Protein AF-A0A822Y0Z8-F1 (afdb_monomer_lite)

Radius of gyration: 15.2 Å; chains: 1; bounding box: 28×29×35 Å

Structure (mmCIF, N/CA/C/O backbone):
data_AF-A0A822Y0Z8-F1
#
_entry.id   AF-A0A822Y0Z8-F1
#
loop_
_atom_site.group_PDB
_atom_site.id
_atom_site.type_symbol
_atom_site.label_atom_id
_atom_site.label_alt_id
_atom_site.label_comp_id
_atom_site.label_asym_id
_atom_site.label_entity_id
_atom_site.label_seq_id
_atom_site.pdbx_PDB_ins_code
_atom_site.Cartn_x
_atom_site.Cartn_y
_atom_site.Cartn_z
_atom_site.occupancy
_atom_site.B_iso_or_equiv
_atom_site.auth_seq_id
_atom_site.auth_comp_id
_atom_site.auth_asym_id
_atom_site.auth_atom_id
_atom_site.pdbx_PDB_model_num
ATOM 1 N N . MET A 1 1 ? -3.758 6.962 -12.426 1.00 66.31 1 MET A N 1
ATOM 2 C CA . MET A 1 1 ? -3.250 8.274 -12.887 1.00 66.31 1 MET A CA 1
ATOM 3 C C . MET A 1 1 ? -3.317 9.242 -11.714 1.00 66.31 1 MET A C 1
ATOM 5 O O . MET A 1 1 ? -4.350 9.283 -11.061 1.00 66.31 1 MET A O 1
ATOM 9 N N . LEU A 1 2 ? -2.223 9.939 -11.406 1.00 84.25 2 LEU A N 1
ATOM 10 C CA . LEU A 1 2 ? -2.163 10.969 -10.360 1.00 84.25 2 LEU A CA 1
ATOM 11 C C . LEU A 1 2 ? -2.153 12.359 -11.019 1.00 84.25 2 LEU A C 1
ATOM 13 O O . LEU A 1 2 ? -1.629 12.510 -12.125 1.00 84.25 2 LEU A O 1
ATOM 17 N N . LEU A 1 3 ? -2.746 13.364 -10.367 1.00 85.06 3 LEU A N 1
ATOM 18 C CA . LEU A 1 3 ? -2.816 14.728 -10.903 1.00 85.06 3 LEU A CA 1
ATOM 19 C C . LEU A 1 3 ? -1.398 15.315 -11.022 1.00 85.06 3 LEU A C 1
ATOM 21 O O . LEU A 1 3 ? -0.645 15.300 -10.054 1.00 85.06 3 LEU A O 1
ATOM 25 N N . GLY A 1 4 ? -1.026 15.815 -12.203 1.00 89.94 4 GLY A N 1
ATOM 26 C CA . GLY A 1 4 ? 0.306 16.387 -12.448 1.00 89.94 4 GLY A CA 1
ATOM 27 C C . GLY A 1 4 ? 1.443 15.366 -12.579 1.00 89.94 4 GLY A C 1
ATOM 28 O O . GLY A 1 4 ? 2.602 15.764 -12.682 1.00 89.94 4 GLY A O 1
ATOM 29 N N . GLN A 1 5 ? 1.145 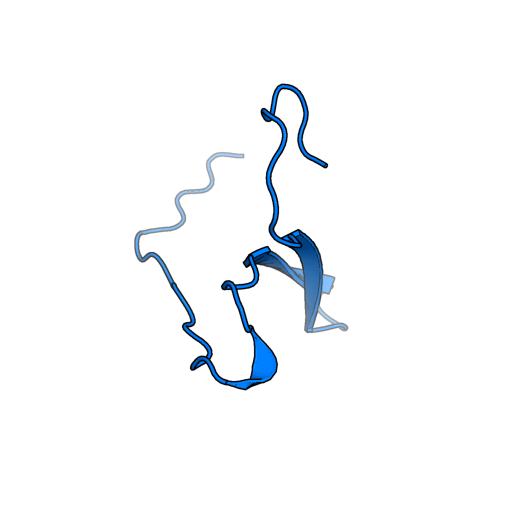14.063 -12.596 1.00 90.12 5 GLN A N 1
ATOM 30 C CA . GLN A 1 5 ? 2.170 13.045 -12.799 1.00 90.12 5 GLN A CA 1
ATOM 31 C C . GLN A 1 5 ? 2.616 13.012 -14.272 1.00 90.12 5 GLN A C 1
ATOM 33 O O . GLN A 1 5 ? 1.756 12.951 -15.156 1.00 90.12 5 GLN A O 1
ATOM 38 N N . PRO A 1 6 ? 3.932 13.002 -14.562 1.00 91.50 6 PRO A N 1
ATOM 39 C CA . PRO A 1 6 ? 4.424 12.747 -15.912 1.00 91.50 6 PRO A CA 1
ATOM 40 C C . PRO A 1 6 ? 4.001 11.354 -16.399 1.00 91.50 6 PRO A C 1
ATOM 42 O O . PRO A 1 6 ? 3.610 10.489 -15.613 1.00 91.50 6 PRO A O 1
ATOM 45 N N . SER A 1 7 ? 4.091 11.121 -17.710 1.00 90.94 7 SER A N 1
ATOM 46 C CA . SER A 1 7 ? 3.832 9.790 -18.262 1.00 90.94 7 SER A CA 1
ATOM 47 C C . SER A 1 7 ? 4.791 8.776 -17.639 1.00 90.94 7 SER A C 1
ATOM 49 O O . SER A 1 7 ? 6.007 8.942 -17.712 1.00 90.94 7 SER A O 1
ATOM 51 N N . VAL A 1 8 ? 4.235 7.722 -17.049 1.00 91.12 8 VAL A N 1
ATOM 52 C CA . VAL A 1 8 ? 4.984 6.605 -16.467 1.00 91.12 8 VAL A CA 1
ATOM 53 C C . VAL A 1 8 ? 4.609 5.310 -17.175 1.00 91.12 8 VAL A C 1
ATOM 55 O O . VAL A 1 8 ? 3.503 5.180 -17.693 1.00 91.12 8 VAL A O 1
ATOM 58 N N . ASN A 1 9 ? 5.535 4.357 -17.202 1.00 90.50 9 ASN A N 1
ATOM 59 C CA . ASN A 1 9 ? 5.387 3.061 -17.867 1.00 90.50 9 ASN A CA 1
ATOM 60 C C . ASN A 1 9 ? 5.199 1.897 -16.876 1.00 90.50 9 ASN A C 1
ATOM 62 O O . ASN A 1 9 ? 5.542 0.761 -17.189 1.00 90.50 9 ASN A O 1
ATOM 66 N N . PHE A 1 10 ? 4.670 2.182 -15.687 1.00 91.75 10 PHE A N 1
ATOM 67 C CA . PHE A 1 10 ? 4.323 1.190 -14.675 1.00 91.75 10 PHE A CA 1
ATOM 68 C C . PHE A 1 10 ? 2.875 1.373 -14.224 1.00 91.75 10 PHE A C 1
ATOM 70 O O . PHE A 1 10 ? 2.333 2.484 -14.247 1.00 91.75 10 PHE A O 1
ATOM 77 N N . ASN A 1 11 ? 2.253 0.281 -13.789 1.00 93.25 11 ASN A N 1
ATOM 78 C CA . ASN A 1 11 ? 0.927 0.339 -13.196 1.00 93.25 11 ASN A CA 1
ATOM 79 C C . ASN A 1 11 ? 1.028 0.763 -11.731 1.00 93.25 11 ASN A C 1
ATOM 81 O O . ASN A 1 11 ? 1.971 0.409 -11.021 1.00 93.25 11 ASN A O 1
ATOM 85 N N . GLN A 1 12 ? 0.034 1.519 -11.275 1.00 94.62 12 GLN A N 1
ATOM 86 C CA . GLN A 1 12 ? -0.084 1.915 -9.880 1.00 94.62 12 GLN A CA 1
ATOM 87 C C . GLN A 1 12 ? -1.540 1.873 -9.435 1.00 94.62 12 GLN A C 1
ATOM 89 O O . GLN A 1 12 ? -2.447 2.245 -10.186 1.00 94.62 12 GLN A O 1
ATOM 94 N N . TYR A 1 13 ? -1.741 1.453 -8.194 1.00 95.25 13 TYR A N 1
ATOM 95 C CA . TYR A 1 13 ? -3.039 1.188 -7.596 1.00 95.25 13 TYR A CA 1
ATOM 96 C C . TYR A 1 13 ? -3.107 1.861 -6.229 1.00 95.25 13 TYR A C 1
ATOM 98 O O . TYR A 1 13 ? -2.130 1.882 -5.483 1.00 95.25 13 TYR A O 1
ATOM 106 N N . GLY A 1 14 ? -4.271 2.401 -5.894 1.00 96.00 14 GLY A N 1
ATOM 107 C CA . GLY A 1 14 ? -4.561 2.931 -4.569 1.00 96.00 14 GLY A CA 1
ATOM 108 C C . GLY A 1 14 ? -5.946 2.481 -4.139 1.00 96.00 14 GLY A C 1
ATOM 109 O O . GLY A 1 14 ? -6.851 2.401 -4.972 1.00 96.00 14 GLY A O 1
ATOM 110 N N . GLY A 1 15 ? -6.107 2.167 -2.861 1.00 96.62 15 GLY A N 1
ATOM 111 C CA . GLY A 1 15 ? -7.371 1.656 -2.350 1.00 96.62 15 GLY A CA 1
ATOM 112 C C . GLY A 1 15 ? -7.370 1.481 -0.842 1.00 96.62 15 GLY A C 1
ATOM 113 O O . GLY A 1 15 ? -6.406 1.822 -0.160 1.00 96.62 15 GLY A O 1
ATOM 114 N N . TYR A 1 16 ? -8.471 0.938 -0.336 1.00 97.25 16 TYR A N 1
ATOM 115 C CA . TYR A 1 16 ? -8.656 0.631 1.074 1.00 97.25 16 TYR A CA 1
ATOM 116 C C . TYR A 1 16 ? -8.850 -0.870 1.251 1.00 97.25 16 TYR A C 1
ATOM 118 O O . TYR A 1 16 ? -9.569 -1.502 0.477 1.00 97.25 16 TYR A O 1
ATOM 126 N N . VAL A 1 17 ? -8.235 -1.424 2.290 1.00 97.19 17 VAL A N 1
ATOM 127 C CA . VAL A 1 17 ? -8.490 -2.785 2.762 1.00 97.19 17 VAL A CA 1
ATOM 128 C C . VAL A 1 17 ? -9.162 -2.677 4.123 1.00 97.19 17 VAL A C 1
ATOM 130 O O . VAL A 1 17 ? -8.577 -2.133 5.059 1.00 97.19 17 VAL A O 1
ATOM 133 N N . THR A 1 18 ? -10.395 -3.169 4.236 1.00 97.75 18 THR A N 1
ATOM 134 C CA . THR A 1 18 ? -11.092 -3.273 5.524 1.00 97.75 18 THR A CA 1
ATOM 135 C C . THR A 1 18 ? -10.349 -4.259 6.418 1.00 97.75 18 THR A C 1
ATOM 137 O O . THR A 1 18 ? -10.168 -5.416 6.046 1.00 97.75 18 THR A O 1
ATOM 140 N N . VAL A 1 19 ? -9.920 -3.795 7.590 1.00 96.88 19 VAL A N 1
ATOM 141 C CA . VAL A 1 19 ? -9.201 -4.608 8.587 1.00 96.88 19 VAL A CA 1
ATOM 142 C C . VAL A 1 19 ? -10.079 -4.965 9.781 1.00 96.88 19 VAL A C 1
ATOM 144 O O . VAL A 1 19 ? -9.847 -5.987 10.417 1.00 96.88 19 VAL A O 1
ATOM 147 N N . ASP A 1 20 ? -11.123 -4.174 10.039 1.00 97.12 20 ASP A N 1
ATOM 148 C CA . ASP A 1 20 ? -12.195 -4.508 10.974 1.00 97.12 20 ASP A CA 1
ATOM 149 C C . ASP A 1 20 ? -13.519 -3.945 10.445 1.00 97.12 20 ASP A C 1
ATOM 151 O O . ASP A 1 20 ? -13.752 -2.736 10.453 1.00 97.12 20 ASP A O 1
ATOM 155 N N . GLY A 1 21 ? -14.393 -4.829 9.961 1.00 96.19 21 GLY A N 1
ATOM 156 C CA . GLY A 1 21 ? -15.698 -4.434 9.431 1.00 96.19 21 GLY A CA 1
ATOM 157 C C . GLY A 1 21 ? -16.685 -3.971 10.505 1.00 96.19 21 GLY A C 1
ATOM 158 O O . GLY A 1 21 ? -17.550 -3.153 10.205 1.00 96.19 21 GLY A O 1
ATOM 159 N N . SER A 1 22 ? -16.546 -4.448 11.745 1.00 97.12 22 SER A N 1
ATOM 160 C CA . SER A 1 22 ? -17.436 -4.074 12.853 1.00 97.12 22 SER A CA 1
ATOM 161 C C . SER A 1 22 ? -17.072 -2.700 13.410 1.00 97.12 22 SER A C 1
ATOM 163 O O . SER A 1 22 ? -17.958 -1.897 13.696 1.00 97.12 22 SER A O 1
ATOM 165 N N . ALA A 1 23 ? -15.772 -2.412 13.526 1.00 96.25 23 ALA A N 1
ATOM 166 C CA . ALA A 1 23 ? -15.268 -1.100 13.934 1.00 96.25 23 ALA A CA 1
ATOM 167 C C . ALA A 1 23 ? -15.218 -0.078 12.780 1.00 96.25 23 ALA A C 1
ATOM 169 O O . AL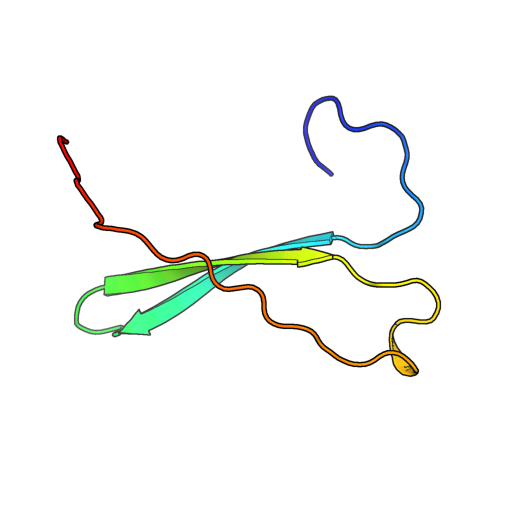A A 1 23 ? -14.954 1.103 13.009 1.00 96.25 23 ALA A O 1
ATOM 170 N N . GLY A 1 24 ? -15.450 -0.519 11.538 1.00 95.62 24 GLY A N 1
ATOM 171 C CA . GLY A 1 24 ? -15.377 0.321 10.341 1.00 95.62 24 GLY A CA 1
ATOM 172 C C . GLY A 1 24 ? -13.951 0.739 9.969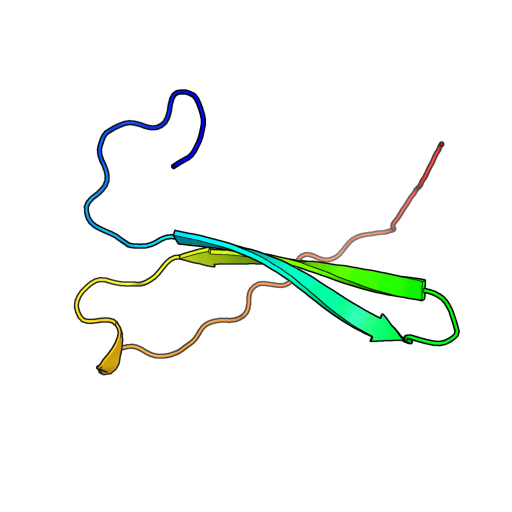 1.00 95.62 24 GLY A C 1
ATOM 173 O O . GLY A 1 24 ? -13.762 1.746 9.288 1.00 95.62 24 GLY A O 1
ATOM 174 N N . TRP A 1 25 ? -12.935 0.004 10.423 1.00 96.38 25 TRP A N 1
ATOM 175 C CA . TRP A 1 25 ? -11.538 0.334 10.162 1.00 96.38 25 TRP A CA 1
ATOM 176 C C . TRP A 1 25 ? -11.092 -0.198 8.807 1.00 96.38 25 TRP A C 1
ATOM 178 O O . TRP A 1 25 ? -11.236 -1.384 8.492 1.00 96.38 25 TRP A O 1
ATOM 188 N N . ALA A 1 26 ? -10.468 0.678 8.028 1.00 97.38 26 ALA A N 1
ATOM 189 C CA . ALA A 1 26 ? -9.822 0.326 6.778 1.00 97.38 26 ALA A CA 1
ATOM 190 C C . ALA A 1 26 ? -8.463 1.016 6.670 1.00 97.38 26 ALA A C 1
ATOM 192 O O . ALA A 1 26 ? -8.311 2.181 7.037 1.00 97.38 26 ALA A O 1
ATOM 193 N N . LEU A 1 27 ? -7.478 0.2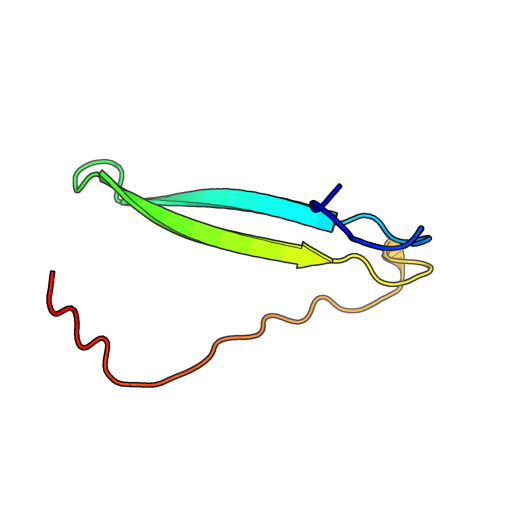89 6.147 1.00 96.00 27 LEU A N 1
ATOM 194 C CA . LEU A 1 27 ? -6.154 0.823 5.860 1.00 96.00 27 LEU A CA 1
ATOM 195 C C . LEU A 1 27 ? -6.074 1.213 4.392 1.00 96.00 27 LEU A C 1
ATOM 197 O O . LEU A 1 27 ? -6.414 0.423 3.511 1.00 96.00 27 LEU A O 1
ATOM 201 N N . PHE A 1 28 ? -5.602 2.427 4.136 1.00 95.94 28 PHE A N 1
ATOM 202 C CA . PHE A 1 28 ? -5.238 2.845 2.792 1.00 95.94 28 PHE A CA 1
ATOM 203 C C . PHE A 1 28 ? -3.922 2.180 2.366 1.00 95.94 28 PHE A C 1
ATOM 205 O O . PHE A 1 28 ? -2.987 2.091 3.165 1.00 95.94 28 PHE A O 1
ATOM 212 N N . TYR A 1 29 ? -3.825 1.772 1.101 1.00 96.69 29 TYR A N 1
ATOM 213 C CA . TYR A 1 29 ? -2.579 1.330 0.479 1.00 96.69 29 TYR A CA 1
ATOM 214 C C . TYR A 1 29 ? -2.312 2.075 -0.830 1.00 96.69 29 TYR A C 1
ATOM 216 O O . TYR A 1 29 ? -3.233 2.485 -1.540 1.00 96.69 29 TYR A O 1
ATOM 224 N N . TYR A 1 30 ? -1.029 2.177 -1.172 1.00 96.50 30 TYR A N 1
ATOM 225 C CA . TYR A 1 30 ? -0.546 2.609 -2.477 1.00 96.50 30 TYR A CA 1
ATOM 226 C C . TYR A 1 30 ? 0.481 1.593 -2.983 1.00 96.50 30 TYR A C 1
ATOM 228 O O . TYR A 1 30 ? 1.483 1.342 -2.315 1.00 96.50 30 TYR A O 1
ATOM 236 N N . PHE A 1 31 ? 0.210 0.979 -4.133 1.00 96.81 31 PHE A N 1
ATOM 237 C CA . PHE A 1 31 ? 1.027 -0.079 -4.724 1.00 96.81 31 PHE A CA 1
ATOM 238 C C . PHE A 1 31 ? 1.486 0.329 -6.123 1.00 96.81 31 PHE A C 1
ATOM 240 O O . PHE A 1 31 ? 0.682 0.784 -6.934 1.00 96.81 31 PHE A O 1
ATOM 247 N N . VAL A 1 32 ? 2.774 0.151 -6.403 1.00 96.00 32 VAL A N 1
ATOM 248 C CA . VAL A 1 32 ? 3.394 0.398 -7.708 1.00 96.00 32 VAL A CA 1
ATOM 249 C C . VAL A 1 32 ? 4.050 -0.887 -8.192 1.00 96.00 32 VAL A C 1
ATOM 251 O O . VAL A 1 32 ? 4.782 -1.536 -7.443 1.00 96.00 32 VAL A O 1
ATOM 254 N N . GLU A 1 33 ? 3.781 -1.264 -9.436 1.00 96.88 33 GLU A N 1
ATOM 255 C CA . GLU A 1 33 ? 4.395 -2.443 -10.039 1.00 96.88 33 GLU A CA 1
ATOM 256 C C . GLU A 1 33 ? 5.815 -2.138 -10.523 1.00 96.88 33 GLU A C 1
ATOM 258 O O . GLU A 1 33 ? 6.101 -1.070 -11.066 1.00 96.88 33 GLU A O 1
ATOM 263 N N . ALA A 1 34 ? 6.711 -3.108 -10.360 1.00 95.44 34 ALA A N 1
ATOM 264 C CA . ALA A 1 34 ? 8.015 -3.074 -11.003 1.00 95.44 34 ALA A CA 1
ATOM 265 C C . ALA A 1 34 ? 7.899 -3.468 -12.490 1.00 95.44 34 ALA A C 1
ATOM 267 O O . ALA A 1 34 ? 6.991 -4.217 -12.859 1.00 95.44 34 ALA A O 1
ATOM 268 N N . PRO A 1 35 ? 8.849 -3.062 -13.350 1.00 93.06 35 PRO A N 1
ATOM 269 C CA . PRO A 1 35 ? 9.010 -3.677 -14.665 1.00 93.06 35 PRO A CA 1
ATOM 270 C C . PRO A 1 35 ? 9.198 -5.198 -14.539 1.00 93.06 35 PRO A C 1
ATOM 272 O O . PRO A 1 35 ? 9.911 -5.671 -13.647 1.00 93.06 35 PRO A O 1
ATOM 275 N N . ASP A 1 36 ? 8.556 -5.958 -15.429 1.00 92.56 36 ASP A N 1
ATOM 276 C CA . ASP A 1 36 ? 8.500 -7.428 -15.389 1.00 92.56 36 ASP A CA 1
ATOM 277 C C . ASP A 1 36 ? 7.953 -7.978 -14.057 1.00 92.56 36 ASP A C 1
ATOM 279 O O . ASP A 1 36 ? 8.462 -8.970 -13.524 1.00 92.56 36 ASP A O 1
ATOM 283 N N . ALA A 1 37 ? 6.918 -7.314 -13.520 1.00 93.38 37 ALA A N 1
ATOM 284 C CA . ALA A 1 37 ? 6.362 -7.487 -12.173 1.00 93.38 37 ALA A CA 1
ATOM 285 C C . ALA A 1 37 ? 6.244 -8.944 -11.701 1.00 93.38 37 ALA A C 1
ATOM 287 O O . ALA A 1 37 ? 6.625 -9.256 -10.577 1.00 93.38 37 ALA A O 1
ATOM 288 N N . MET A 1 38 ? 5.792 -9.850 -12.573 1.00 94.75 38 MET A N 1
ATOM 289 C CA . MET A 1 38 ? 5.592 -11.275 -12.263 1.00 94.75 38 MET A CA 1
ATOM 290 C C . MET A 1 38 ? 6.862 -12.008 -11.803 1.00 94.75 38 MET A C 1
ATOM 292 O O . MET A 1 38 ? 6.769 -13.043 -11.150 1.00 94.75 38 MET A O 1
ATOM 296 N N . SER A 1 39 ? 8.043 -11.500 -12.156 1.00 96.81 39 SER A N 1
ATOM 297 C CA . SER A 1 39 ? 9.344 -12.090 -11.809 1.00 96.81 39 SER A CA 1
ATOM 298 C C . SER A 1 39 ? 10.041 -11.387 -10.638 1.00 96.81 39 SER A C 1
ATOM 300 O O . SER A 1 39 ? 11.145 -11.773 -10.247 1.00 96.81 39 SER A O 1
ATOM 302 N N . ARG A 1 40 ? 9.431 -10.328 -10.092 1.00 97.38 40 ARG A N 1
ATOM 303 C CA . ARG A 1 40 ? 10.019 -9.473 -9.056 1.00 97.38 40 ARG A CA 1
ATOM 304 C C . ARG A 1 40 ? 9.411 -9.789 -7.686 1.00 97.38 40 ARG A C 1
ATOM 306 O O . ARG A 1 40 ? 8.243 -10.162 -7.605 1.00 97.38 40 ARG A O 1
ATOM 313 N N . PRO A 1 41 ? 10.180 -9.646 -6.593 1.00 97.38 41 PRO A N 1
ATOM 314 C CA . PRO A 1 41 ? 9.644 -9.844 -5.254 1.00 97.38 41 PRO A CA 1
ATOM 315 C C . PRO A 1 41 ? 8.649 -8.737 -4.888 1.00 97.38 41 PRO A C 1
ATOM 317 O O . PRO A 1 41 ? 8.783 -7.591 -5.319 1.00 97.38 41 PRO A O 1
ATOM 320 N N . LEU A 1 42 ? 7.694 -9.070 -4.020 1.00 97.50 42 LEU A N 1
ATOM 321 C CA . LEU A 1 42 ? 6.830 -8.088 -3.374 1.00 97.50 42 LEU A CA 1
ATOM 322 C C . LEU A 1 42 ? 7.557 -7.467 -2.175 1.00 97.50 42 LEU A C 1
ATOM 324 O O . LEU A 1 42 ? 8.063 -8.188 -1.315 1.00 97.50 42 LEU A O 1
ATOM 328 N N . VAL A 1 43 ? 7.566 -6.136 -2.094 1.00 97.94 43 VAL A N 1
ATOM 329 C CA . VAL A 1 43 ? 8.121 -5.393 -0.955 1.00 97.94 43 VAL A CA 1
ATOM 330 C C . VAL A 1 43 ? 7.006 -4.617 -0.271 1.00 97.94 43 VAL A C 1
ATOM 332 O O . VAL A 1 43 ? 6.336 -3.798 -0.896 1.00 97.94 43 VAL A O 1
ATOM 335 N N . LEU A 1 44 ? 6.831 -4.858 1.028 1.00 97.81 44 LEU A N 1
ATOM 336 C CA . LEU A 1 44 ? 5.943 -4.081 1.883 1.00 97.81 44 LEU A CA 1
ATOM 337 C C . LEU A 1 44 ? 6.757 -3.013 2.617 1.00 97.81 44 LEU A C 1
ATOM 339 O O . LEU A 1 44 ? 7.667 -3.340 3.376 1.00 97.81 44 LEU A O 1
ATOM 343 N N . TRP A 1 45 ? 6.417 -1.743 2.401 1.00 97.44 45 TRP A N 1
ATOM 344 C CA . TRP A 1 45 ? 7.029 -0.615 3.102 1.00 97.44 45 TRP A CA 1
ATOM 345 C C . TRP A 1 45 ? 6.083 -0.074 4.176 1.00 97.44 45 TRP A C 1
ATOM 347 O O . TRP A 1 45 ? 4.983 0.378 3.862 1.00 97.44 45 TRP A O 1
ATOM 357 N N . ILE A 1 46 ? 6.519 -0.088 5.438 1.00 95.44 46 ILE A N 1
ATOM 358 C CA . ILE A 1 46 ? 5.764 0.438 6.582 1.00 95.44 46 ILE A CA 1
ATOM 359 C C . ILE A 1 46 ? 6.620 1.501 7.266 1.00 95.44 46 ILE A C 1
ATOM 361 O O . ILE A 1 46 ? 7.716 1.213 7.742 1.00 95.44 46 ILE A O 1
ATOM 365 N N . ASN A 1 47 ? 6.111 2.731 7.324 1.00 92.31 47 ASN A N 1
ATOM 366 C CA . ASN A 1 47 ? 6.728 3.791 8.115 1.00 92.31 47 ASN A CA 1
ATOM 367 C C . ASN A 1 47 ? 6.288 3.680 9.582 1.00 92.31 47 ASN A C 1
ATOM 369 O O . ASN A 1 47 ? 5.157 3.290 9.867 1.00 92.31 47 ASN A O 1
ATOM 373 N N . GLY A 1 48 ? 7.177 4.051 10.503 1.00 89.50 48 GLY A N 1
ATOM 374 C CA . GLY A 1 48 ? 6.862 4.194 11.925 1.00 89.50 48 GLY A CA 1
ATOM 375 C C . GLY A 1 48 ? 6.543 5.639 12.319 1.00 89.50 48 GLY A C 1
ATOM 376 O O . GLY A 1 48 ? 6.514 6.540 11.484 1.00 89.50 48 GLY A O 1
ATOM 377 N N . GLY A 1 49 ? 6.347 5.857 13.618 1.00 88.44 49 GLY A N 1
ATOM 378 C CA . GLY A 1 49 ? 6.062 7.163 14.213 1.00 88.44 49 GLY A CA 1
ATOM 379 C C . GLY A 1 49 ? 4.925 7.086 15.229 1.00 88.44 49 GLY A C 1
ATOM 380 O O . GLY A 1 49 ? 4.248 6.066 15.342 1.00 88.44 49 GLY A O 1
ATOM 381 N N . VAL A 1 50 ? 4.716 8.168 15.980 1.00 85.25 50 VAL A N 1
ATOM 382 C CA . VAL A 1 50 ? 3.504 8.332 16.790 1.00 85.25 50 VAL A CA 1
ATOM 383 C C . VAL A 1 50 ? 2.442 8.960 15.906 1.00 85.25 50 VAL A C 1
ATOM 385 O O . VAL A 1 50 ? 2.654 10.033 15.340 1.00 85.25 50 VAL A O 1
ATOM 388 N N . LEU A 1 51 ? 1.289 8.303 15.809 1.00 73.56 51 LEU A N 1
ATOM 389 C CA . LEU A 1 51 ? 0.106 8.904 15.218 1.00 73.56 51 LEU A CA 1
ATOM 390 C C . LEU A 1 51 ? -0.430 9.968 16.190 1.00 73.56 51 LEU A C 1
ATOM 392 O O . LEU A 1 51 ? -1.255 9.686 17.052 1.00 73.56 51 LEU A O 1
ATOM 396 N N . ILE A 1 52 ? 0.083 11.190 16.079 1.00 71.75 52 ILE A N 1
ATOM 397 C CA . ILE A 1 52 ? -0.504 12.372 16.713 1.00 71.75 52 ILE A CA 1
ATOM 398 C C . ILE A 1 52 ? -1.562 12.919 15.763 1.00 71.75 52 ILE A C 1
ATOM 400 O O . ILE A 1 52 ? -1.263 13.688 14.852 1.00 71.75 52 ILE A O 1
ATOM 404 N N . THR A 1 53 ? -2.809 12.499 15.950 1.00 60.66 53 THR A N 1
ATOM 405 C CA . THR A 1 53 ? -3.944 13.162 15.311 1.00 60.66 53 THR A CA 1
ATOM 406 C C . THR A 1 53 ? -4.405 14.316 16.196 1.00 60.66 53 THR A C 1
ATOM 408 O O . THR A 1 53 ? -5.081 14.088 17.195 1.00 60.66 53 THR A O 1
ATOM 411 N N . ASN A 1 54 ? -4.053 15.549 15.831 1.00 47.97 54 ASN A N 1
ATOM 412 C CA . ASN A 1 54 ? -4.876 16.710 16.168 1.00 47.97 54 ASN A CA 1
ATOM 413 C C . ASN A 1 54 ? -5.852 16.893 15.003 1.00 47.97 54 ASN A C 1
ATOM 415 O O . A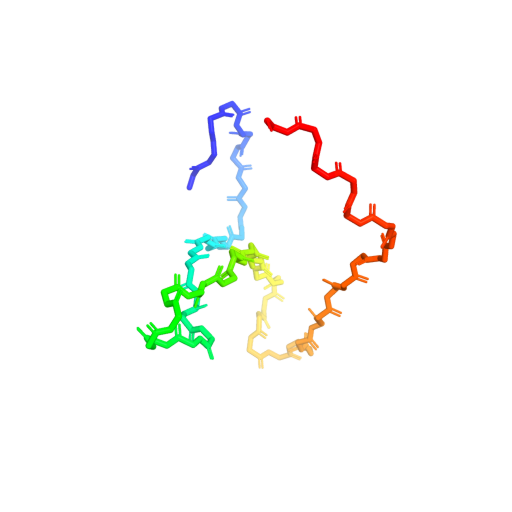SN A 1 54 ? -5.520 17.562 14.023 1.00 47.97 54 ASN A O 1
ATOM 419 N N . PHE A 1 55 ? -7.002 16.233 15.090 1.00 49.84 55 PHE A N 1
ATOM 420 C CA . PHE A 1 55 ? -8.189 16.595 14.323 1.00 49.84 55 PHE A CA 1
ATOM 421 C C . PHE A 1 55 ? -9.219 17.151 15.297 1.00 49.84 55 PHE A C 1
ATOM 423 O O . PHE A 1 55 ? -9.364 16.542 16.382 1.00 49.84 55 PHE A O 1
#

Organism: Nelumbo nucifera (NCBI:txid4432)

Sequence (55 aa):
MLLGQPSVNFNQ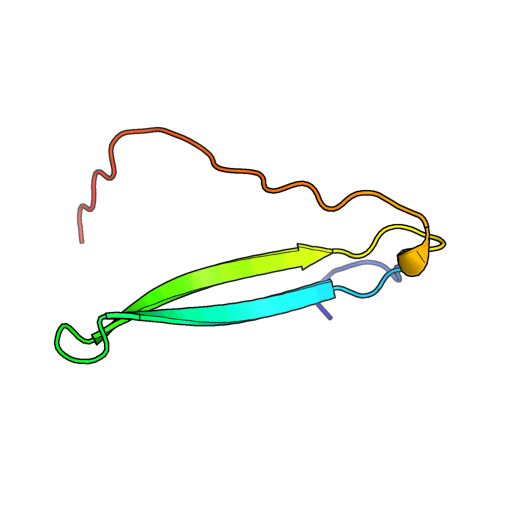YGGYVTVDGSAGWALFYYFVEAPDAMSRPLVLWINGGVLITNF

Secondary structure (DSSP, 8-state):
--TTPPP-SS-EEEEEEEEETTTTEEEEEEEEPPTTGGGSPP-------------

Foldseek 3Di:
DDPPDDDDDWDKDWDWDDPDVVVPDIDIDIDIADVVRVPDDDDDDDDDDDPDDPD

InterPro domains:
  IPR001563 Peptidase S10, serine carboxypeptidase [PF00450] (6-49)
  IPR029058 Alpha/Beta hydrolase fold [G3DSA:3.40.50.1820] (1-53)
  IPR029058 Alpha/Beta hydrolase fold [SSF53474] (7-49)

pLDDT: mean 90.79, std 11.21, range [47.97, 97.94]